Protein AF-A0A0C3I861-F1 (afdb_monomer)

Foldseek 3Di:
DDDDDDDDDDDDDDDDDDDDDDDDDDDDDDPPDDDDPVVVVVVVVVVVVVVVVVVVVVVVVVVVVVVVVVVVVVVVVVVVVVVVVVVVVVVVVVVVLVVQQVVAAAPPPRHRDSDWDADPVPRGTHDPVVVD

Organism: NCBI:txid870435

InterPro domains:
  IPR013083 Zinc finger, RING/FYVE/PHD-type [G3DSA:3.30.40.10] (46-132)
  IPR017907 Zinc finger, RING-type, conserved site [PS00518] (122-131)
  IPR018957 Zinc finger, C3HC4 RING-type [PF00097] (106-131)

Structure (mmCIF, N/CA/C/O backbone):
data_AF-A0A0C3I861-F1
#
_entry.id   AF-A0A0C3I861-F1
#
loop_
_atom_site.group_PDB
_atom_site.id
_atom_site.type_symbol
_atom_site.label_atom_id
_atom_site.label_alt_id
_atom_site.label_comp_id
_atom_site.label_asym_id
_atom_site.label_entity_id
_atom_site.label_seq_id
_atom_site.pdbx_PDB_ins_code
_atom_site.Cartn_x
_atom_site.Cartn_y
_atom_site.Cartn_z
_atom_site.occupancy
_atom_site.B_iso_or_equiv
_atom_site.auth_seq_id
_atom_site.auth_comp_id
_atom_site.auth_asym_id
_atom_site.auth_atom_id
_atom_site.pdbx_PDB_model_num
ATOM 1 N N . MET A 1 1 ? -17.746 19.590 -19.499 1.00 45.47 1 MET A N 1
ATOM 2 C CA . MET A 1 1 ? -17.844 18.374 -18.660 1.00 45.47 1 MET A CA 1
ATOM 3 C C . MET A 1 1 ? -16.916 18.578 -17.470 1.00 45.47 1 MET A C 1
ATOM 5 O O . MET A 1 1 ? -15.723 18.618 -17.688 1.00 45.47 1 MET A O 1
ATOM 9 N N . GLY A 1 2 ? -17.280 18.866 -16.228 1.00 44.00 2 GLY A N 1
ATOM 10 C CA . GLY A 1 2 ? -18.521 18.887 -15.462 1.00 44.00 2 GLY A CA 1
ATOM 11 C C . GLY A 1 2 ? -18.096 18.498 -14.034 1.00 44.00 2 GLY A C 1
ATOM 12 O O . GLY A 1 2 ? -17.905 17.309 -13.806 1.00 44.00 2 GLY A O 1
ATOM 13 N N . PRO A 1 3 ? -17.826 19.437 -13.104 1.00 52.84 3 PRO A N 1
ATOM 14 C CA . PRO A 1 3 ? -17.359 19.077 -11.766 1.00 52.84 3 PRO A CA 1
ATOM 15 C C . PRO A 1 3 ? -18.541 18.678 -10.873 1.00 52.84 3 PRO A C 1
ATOM 17 O O . PRO A 1 3 ? -19.453 19.472 -10.640 1.00 52.84 3 PRO A O 1
ATOM 20 N N . SER A 1 4 ? -18.520 17.445 -10.363 1.00 56.12 4 SER A N 1
ATOM 21 C CA . SER A 1 4 ? -19.525 16.946 -9.421 1.00 56.12 4 SER A CA 1
ATOM 22 C C . SER A 1 4 ? -19.226 17.458 -8.011 1.00 56.12 4 SER A C 1
ATOM 24 O O . SER A 1 4 ? -18.229 17.093 -7.389 1.00 56.12 4 SER A O 1
ATOM 26 N N . ARG A 1 5 ? -20.091 18.355 -7.531 1.00 49.88 5 ARG A N 1
ATOM 27 C CA . ARG A 1 5 ? -20.141 18.860 -6.157 1.00 49.88 5 ARG A CA 1
ATOM 28 C C . ARG A 1 5 ? -21.071 17.963 -5.341 1.00 49.88 5 ARG A C 1
ATOM 30 O O . ARG A 1 5 ? -22.264 17.929 -5.622 1.00 49.88 5 ARG A O 1
ATOM 37 N N . CYS A 1 6 ? -20.572 17.346 -4.275 1.00 45.34 6 CYS A N 1
ATOM 38 C CA . CYS A 1 6 ? -21.425 16.824 -3.207 1.00 45.34 6 CYS A CA 1
ATOM 39 C C . CYS A 1 6 ? -21.345 17.765 -2.000 1.00 45.34 6 CYS A C 1
ATOM 41 O O . CYS A 1 6 ? -20.399 17.721 -1.219 1.00 45.34 6 CYS A O 1
ATOM 43 N N . GLN A 1 7 ? -22.342 18.645 -1.881 1.00 45.88 7 GLN A N 1
ATOM 44 C CA . GLN A 1 7 ? -22.666 19.357 -0.646 1.00 45.88 7 GLN A CA 1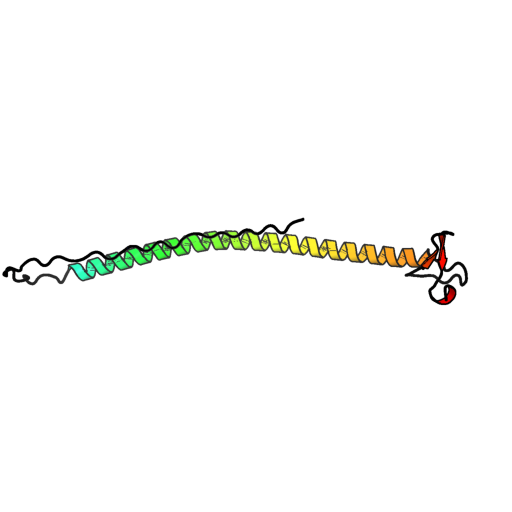
ATOM 45 C C . GLN A 1 7 ? -23.696 18.526 0.120 1.00 45.88 7 GLN A C 1
ATOM 47 O O . GLN A 1 7 ? -24.758 18.229 -0.423 1.00 45.88 7 GLN A O 1
ATOM 52 N N . THR A 1 8 ? -23.422 18.217 1.386 1.00 51.00 8 THR A N 1
ATOM 53 C CA . THR A 1 8 ? -24.439 17.694 2.305 1.00 51.00 8 THR A CA 1
ATOM 54 C C . THR A 1 8 ? -24.676 18.727 3.398 1.00 51.00 8 THR A C 1
ATOM 56 O O . THR A 1 8 ? -23.928 18.833 4.366 1.00 51.00 8 THR A O 1
ATOM 59 N N . LEU A 1 9 ? -25.725 19.521 3.198 1.00 50.72 9 LEU A N 1
ATOM 60 C CA . LEU A 1 9 ? -26.349 20.389 4.191 1.00 50.72 9 LEU A CA 1
ATOM 61 C C . LEU A 1 9 ? -27.310 19.553 5.038 1.00 50.72 9 LEU A C 1
ATOM 63 O O . LEU A 1 9 ? -28.300 19.070 4.495 1.00 50.72 9 LEU A O 1
ATOM 67 N N . LEU A 1 10 ? -27.109 19.454 6.356 1.00 47.53 10 LEU A N 1
ATOM 68 C CA . LEU A 1 10 ? -28.180 19.037 7.270 1.00 47.53 10 LEU A CA 1
ATOM 69 C C . LEU A 1 10 ? -28.196 19.858 8.571 1.00 47.53 10 LEU A C 1
ATOM 71 O O . LEU A 1 10 ? -27.470 19.612 9.526 1.00 47.53 10 LEU A O 1
ATOM 75 N N . ARG A 1 11 ? -29.087 20.857 8.528 1.00 41.97 11 ARG A N 1
ATOM 76 C CA . ARG A 1 11 ? -30.086 21.272 9.529 1.00 41.97 11 ARG A CA 1
ATOM 77 C C . ARG A 1 11 ? -29.680 21.382 11.007 1.00 41.97 11 ARG A C 1
ATOM 79 O O . ARG A 1 11 ? -29.743 20.432 11.778 1.00 41.97 11 ARG A O 1
ATOM 86 N N . ARG A 1 12 ? -29.526 22.645 11.422 1.00 45.22 12 ARG A N 1
ATOM 87 C CA . ARG A 1 12 ? -29.953 23.154 12.736 1.00 45.22 12 ARG A CA 1
ATOM 88 C C . ARG A 1 12 ? -31.474 23.016 12.898 1.00 45.22 12 ARG A C 1
ATOM 90 O O . ARG A 1 12 ? -32.208 23.290 11.951 1.00 45.22 12 ARG A O 1
ATOM 97 N N . SER A 1 13 ? -31.935 22.717 14.112 1.00 44.72 13 SER A N 1
ATOM 98 C CA . SER A 1 13 ? -33.282 23.086 14.561 1.00 44.72 13 SER A CA 1
ATOM 99 C C . SER A 1 13 ? -33.253 23.529 16.035 1.00 44.72 13 SER A C 1
ATOM 101 O O . SER A 1 13 ? -32.727 22.784 16.865 1.00 44.72 13 SER A O 1
ATOM 103 N N . PRO A 1 14 ? -33.763 24.730 16.367 1.00 51.72 14 PRO A N 1
ATOM 104 C CA . PRO A 1 14 ? -33.832 25.269 17.723 1.00 51.72 14 PRO A CA 1
ATOM 105 C C . PRO A 1 14 ? -35.176 24.918 18.379 1.00 51.72 14 PRO A C 1
ATOM 107 O O . PRO A 1 14 ? -36.217 24.962 17.723 1.00 51.72 14 PRO A O 1
ATOM 110 N N . ARG A 1 15 ? -35.190 24.610 19.683 1.00 45.03 15 ARG A N 1
ATOM 111 C CA . ARG A 1 15 ? -36.441 24.554 20.454 1.00 45.03 15 ARG A CA 1
ATOM 112 C C . ARG A 1 15 ? -36.570 25.760 21.368 1.00 45.03 15 ARG A C 1
ATOM 114 O O . ARG A 1 15 ? -35.644 26.130 22.083 1.00 45.03 15 ARG A O 1
ATOM 121 N N . ALA A 1 16 ? -37.743 26.358 21.226 1.00 41.06 16 ALA A N 1
ATOM 122 C CA . ALA A 1 16 ? -38.195 27.620 21.755 1.00 41.06 16 ALA A CA 1
ATOM 123 C C . ALA A 1 16 ? -38.453 27.596 23.266 1.00 41.06 16 ALA A C 1
ATOM 125 O O . ALA A 1 16 ? -38.780 26.569 23.859 1.00 41.06 16 ALA A O 1
ATOM 126 N N . LEU A 1 17 ? -38.338 28.798 23.824 1.00 47.72 17 LEU A N 1
ATOM 127 C CA . LEU A 1 17 ? -38.868 29.255 25.100 1.00 47.72 17 LEU A CA 1
ATOM 128 C C . LEU A 1 17 ? -40.398 29.153 25.137 1.00 47.72 17 LEU A C 1
ATOM 130 O O . LEU A 1 17 ? -41.045 29.592 24.191 1.00 47.72 17 LEU A O 1
ATOM 134 N N . THR A 1 18 ? -40.957 28.738 26.276 1.00 41.41 18 THR A N 1
ATOM 135 C CA . THR A 1 18 ? -42.319 29.115 26.700 1.00 41.41 18 THR A CA 1
ATOM 136 C C . THR A 1 18 ? -42.438 29.060 28.226 1.00 41.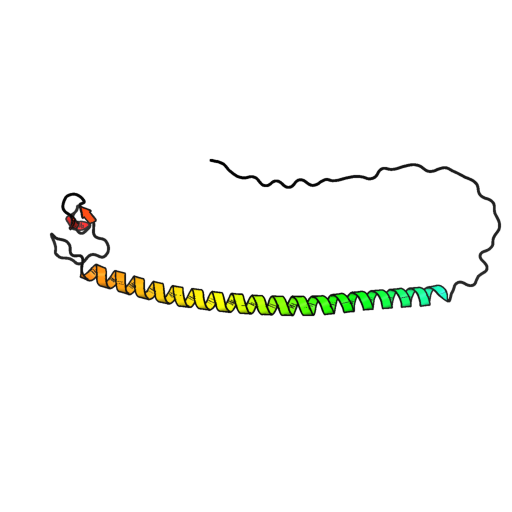41 18 THR A C 1
ATOM 138 O O . THR A 1 18 ? -42.455 27.990 28.819 1.00 41.41 18 THR A O 1
ATOM 141 N N . GLN A 1 19 ? -42.417 30.263 28.806 1.00 41.75 19 GLN A N 1
ATOM 142 C CA . GLN A 1 19 ? -43.248 30.844 29.875 1.00 41.75 19 GLN A CA 1
ATOM 143 C C . GLN A 1 19 ? -43.764 29.994 31.058 1.00 41.75 19 GLN A C 1
ATOM 145 O O . GLN A 1 19 ? -44.441 28.982 30.904 1.00 41.75 19 GLN A O 1
ATOM 150 N N . SER A 1 20 ? -43.531 30.556 32.251 1.00 44.00 20 SER A N 1
ATOM 151 C CA . SER A 1 20 ? -44.168 30.272 33.545 1.00 44.00 20 SER A CA 1
ATOM 152 C C . SER A 1 20 ? -45.691 30.456 33.550 1.00 44.00 20 SER A C 1
ATOM 154 O O . SER A 1 20 ? -46.229 31.244 32.771 1.00 44.00 20 SER A O 1
ATOM 156 N N . PRO A 1 21 ? -46.352 29.917 34.589 1.00 50.25 21 PRO A N 1
ATOM 157 C CA . PRO A 1 21 ? -47.192 30.772 35.424 1.00 50.25 21 PRO A CA 1
ATOM 158 C C . PRO A 1 21 ? -46.938 30.613 36.932 1.00 50.25 21 PRO A C 1
ATOM 160 O O . PRO A 1 21 ? -46.566 29.562 37.446 1.00 50.25 21 PRO A O 1
ATOM 163 N N . VAL A 1 22 ? -47.161 31.731 37.620 1.00 50.81 22 VAL A N 1
ATOM 164 C CA . VAL A 1 22 ? -47.160 31.937 39.071 1.00 50.81 22 VAL A CA 1
ATOM 165 C C . VAL A 1 22 ? -48.316 31.170 39.727 1.00 50.81 22 VAL A C 1
ATOM 167 O O . VAL A 1 22 ? -49.437 31.215 39.226 1.00 50.81 22 VAL A O 1
ATOM 170 N N . GLY A 1 23 ? -48.083 30.552 40.891 1.00 39.88 23 GLY A N 1
ATOM 171 C CA . GLY A 1 23 ? -49.158 29.935 41.672 1.00 39.88 23 GLY A CA 1
ATOM 172 C C . GLY A 1 23 ? -48.761 29.434 43.065 1.00 39.88 23 GLY A C 1
ATOM 173 O O . GLY A 1 23 ? -48.462 28.263 43.216 1.00 39.88 23 GLY A O 1
ATOM 174 N N . ARG A 1 24 ? -48.839 30.340 44.052 1.00 42.03 24 ARG A N 1
ATOM 175 C CA . ARG A 1 24 ? -49.218 30.161 45.478 1.00 42.03 24 ARG A CA 1
ATOM 176 C C . ARG A 1 24 ? -48.507 29.101 46.351 1.00 42.03 24 ARG A C 1
ATOM 178 O O . ARG A 1 24 ? -48.673 27.902 46.177 1.00 42.03 24 ARG A O 1
ATOM 185 N N . ASN A 1 25 ? -47.881 29.597 47.423 1.00 46.91 25 ASN A N 1
ATOM 186 C CA . ASN A 1 25 ? -47.603 28.852 48.660 1.00 46.91 25 ASN A CA 1
ATOM 187 C C . ASN A 1 25 ? -48.914 28.442 49.362 1.00 46.91 25 ASN A C 1
ATOM 189 O O . ASN A 1 25 ? -49.900 29.185 49.296 1.00 46.91 25 ASN A O 1
ATOM 193 N N . PRO A 1 26 ? -48.894 27.337 50.121 1.00 51.25 26 PRO A N 1
ATOM 194 C CA . PRO A 1 26 ? -49.018 27.476 51.570 1.00 51.25 26 PRO A CA 1
ATOM 195 C C . PRO A 1 26 ? -47.970 26.675 52.352 1.00 51.25 26 PRO A C 1
ATOM 197 O O . PRO A 1 26 ? -47.366 25.725 51.864 1.00 51.25 26 PRO A O 1
ATOM 200 N N . ALA A 1 27 ? -47.757 27.156 53.572 1.00 53.59 27 ALA A N 1
ATOM 201 C CA . ALA A 1 27 ? -46.836 26.671 54.579 1.00 53.59 27 ALA A CA 1
ATOM 202 C C . ALA A 1 27 ? -47.137 25.243 55.076 1.00 53.59 27 ALA A C 1
ATOM 204 O O . ALA A 1 27 ? -48.172 24.655 54.773 1.00 53.59 27 ALA A O 1
ATOM 205 N N . ASP A 1 28 ? -46.214 24.779 55.918 1.00 48.41 28 ASP A N 1
ATOM 206 C CA . ASP A 1 28 ? -46.311 23.647 56.840 1.00 48.41 28 ASP A CA 1
ATOM 207 C C . ASP A 1 28 ? -46.065 22.254 56.273 1.00 48.41 28 ASP A C 1
ATOM 209 O O . ASP A 1 28 ? -46.967 21.463 56.020 1.00 48.41 28 ASP A O 1
ATOM 213 N N . SER A 1 29 ? -44.779 21.907 56.209 1.00 50.75 29 SER A N 1
ATOM 214 C CA . SER A 1 29 ? -44.283 20.581 56.586 1.00 50.75 29 SER A CA 1
ATOM 215 C C . SER A 1 29 ? -42.793 20.683 56.912 1.00 50.75 29 SER A C 1
ATOM 217 O O . SER A 1 29 ? -41.949 20.822 56.028 1.00 50.75 29 SER A O 1
ATOM 219 N N . LEU A 1 30 ? -42.468 20.640 58.204 1.00 53.38 30 LEU A N 1
ATOM 220 C CA . LEU A 1 30 ? -41.108 20.448 58.711 1.00 53.38 30 LEU A CA 1
ATOM 221 C C . LEU A 1 30 ? -40.468 19.222 58.029 1.00 53.38 30 LEU A C 1
ATOM 223 O O . LEU A 1 30 ? -41.062 18.140 58.090 1.00 53.38 30 LEU A O 1
ATOM 227 N N . PRO A 1 31 ? -39.257 19.311 57.446 1.00 48.91 31 PRO A N 1
ATOM 228 C CA . PRO A 1 31 ? -38.534 18.117 57.051 1.00 48.91 31 PRO A CA 1
ATOM 229 C C . PRO A 1 31 ? -38.058 17.426 58.328 1.00 48.91 31 PRO A C 1
ATOM 231 O O . PRO A 1 31 ? -37.073 17.814 58.961 1.00 48.91 31 PRO A O 1
ATOM 234 N N . SER A 1 32 ? -38.812 16.403 58.727 1.00 44.84 32 SER A N 1
ATOM 235 C CA . SER A 1 32 ? -38.420 15.466 59.767 1.00 44.84 32 SER A CA 1
ATOM 236 C C . SER A 1 32 ? -37.116 14.794 59.346 1.00 44.84 32 SER A C 1
ATOM 238 O O . SER A 1 32 ? -37.052 13.919 58.484 1.00 44.84 32 SER A O 1
ATOM 240 N N . ARG A 1 33 ? -36.056 15.311 59.953 1.00 51.38 33 ARG A N 1
ATOM 241 C CA . ARG A 1 33 ? -34.688 14.828 60.047 1.00 51.38 33 ARG A CA 1
ATOM 242 C C . ARG A 1 33 ? -34.610 13.296 60.096 1.00 51.38 33 ARG A C 1
ATOM 244 O O . ARG A 1 33 ? -34.678 12.724 61.177 1.00 51.38 33 ARG A O 1
ATOM 251 N N . ARG A 1 34 ? -34.398 12.665 58.934 1.00 53.50 34 ARG A N 1
ATOM 252 C CA . ARG A 1 34 ? -33.758 11.345 58.733 1.00 53.50 34 ARG A CA 1
ATOM 253 C C . ARG A 1 34 ? -33.382 11.174 57.250 1.00 53.50 34 ARG A C 1
ATOM 255 O O . ARG A 1 34 ? -33.981 10.400 56.520 1.00 53.50 34 ARG A O 1
ATOM 262 N N . THR A 1 35 ? -32.373 11.909 56.792 1.00 54.69 35 THR A N 1
ATOM 263 C CA . THR A 1 35 ? -31.756 11.710 55.467 1.00 54.69 35 THR A CA 1
ATOM 264 C C . THR A 1 35 ? -30.247 11.620 55.640 1.00 54.69 35 THR A C 1
ATOM 266 O O . THR A 1 35 ? -29.523 12.592 55.443 1.00 54.69 35 THR A O 1
ATOM 269 N N . SER A 1 36 ? -29.762 10.471 56.094 1.00 54.81 36 SER A N 1
ATOM 270 C CA . SER A 1 36 ? -28.319 10.209 56.148 1.00 54.81 36 SER A CA 1
ATOM 271 C C . SER A 1 36 ? -27.932 8.809 55.674 1.00 54.81 36 SER A C 1
ATOM 273 O O . SER A 1 36 ? -26.747 8.505 55.681 1.00 54.81 36 SER A O 1
ATOM 275 N N . SER A 1 37 ? -28.887 7.971 55.239 1.00 53.25 37 SER A N 1
ATOM 276 C CA . SER A 1 37 ? -28.585 6.641 54.676 1.00 53.25 37 SER A CA 1
ATOM 277 C C . SER A 1 37 ? -28.754 6.544 53.153 1.00 53.25 37 SER A C 1
ATOM 279 O O . SER A 1 37 ? -28.156 5.670 52.540 1.00 53.25 37 SER A O 1
ATOM 281 N N . THR A 1 38 ? -29.499 7.454 52.515 1.00 58.81 38 THR A N 1
ATOM 282 C CA . THR A 1 38 ? -29.759 7.417 51.062 1.00 58.81 38 THR A CA 1
ATOM 283 C C . THR A 1 38 ? -28.578 7.894 50.213 1.00 58.81 38 THR A C 1
ATOM 285 O O . THR A 1 38 ? -28.378 7.418 49.100 1.00 58.81 38 THR A O 1
ATOM 288 N N . THR A 1 39 ? -27.742 8.796 50.728 1.00 79.81 39 THR A N 1
ATOM 289 C CA . THR A 1 39 ? -26.651 9.418 49.958 1.00 79.81 39 THR A CA 1
ATOM 290 C C . THR A 1 39 ? -25.486 8.468 49.684 1.00 79.81 39 THR A C 1
ATOM 292 O O . THR A 1 39 ? -24.896 8.506 48.604 1.00 79.81 39 THR A O 1
ATOM 295 N N . THR A 1 40 ? -25.159 7.595 50.636 1.00 87.81 40 THR A N 1
ATOM 296 C CA . THR A 1 40 ? -24.109 6.579 50.488 1.00 87.81 40 THR A CA 1
ATOM 297 C C . THR A 1 40 ? -24.521 5.466 49.532 1.00 87.81 40 THR A C 1
ATOM 299 O O . THR A 1 40 ? -23.716 5.057 48.699 1.00 87.81 40 THR A O 1
ATOM 302 N N . GLU A 1 41 ? -25.775 5.014 49.592 1.00 90.69 41 GLU A N 1
ATOM 303 C CA . GLU A 1 41 ? -26.307 4.001 48.671 1.00 90.69 41 GLU A CA 1
ATOM 304 C C . GLU A 1 41 ? -26.403 4.541 47.238 1.00 90.69 41 GLU A C 1
ATOM 306 O O . GLU A 1 41 ? -25.971 3.878 46.294 1.00 90.69 41 GLU A O 1
ATOM 311 N N . GLU A 1 42 ? -26.867 5.784 47.062 1.00 92.19 42 GLU A N 1
ATOM 312 C CA . GLU A 1 42 ? -26.868 6.454 45.757 1.00 92.19 42 GLU A CA 1
ATOM 313 C C . GLU A 1 42 ? -25.458 6.627 45.181 1.00 92.19 42 GLU A C 1
ATOM 315 O O . GLU A 1 42 ? -25.254 6.472 43.973 1.00 92.19 42 GLU A O 1
ATOM 320 N N . LEU A 1 43 ? -24.475 6.959 46.024 1.00 94.06 43 LEU A N 1
ATOM 321 C CA . LEU A 1 43 ? -23.084 7.086 45.600 1.00 94.06 43 LEU A CA 1
ATOM 322 C C . LEU A 1 43 ? -22.522 5.735 45.143 1.00 94.06 43 LEU A C 1
ATOM 324 O O . LEU A 1 43 ? -21.923 5.664 44.070 1.00 94.06 43 LEU A O 1
ATOM 328 N N . LEU A 1 44 ? -22.756 4.664 45.906 1.00 94.75 44 LEU A N 1
ATOM 329 C CA . LEU A 1 44 ? -22.334 3.311 45.538 1.00 94.75 44 LEU A CA 1
ATOM 330 C C . LEU A 1 44 ? -22.979 2.856 44.224 1.00 94.75 44 LEU A C 1
ATOM 332 O O . LEU A 1 44 ? -22.278 2.364 43.340 1.00 94.75 44 LEU A O 1
ATOM 336 N N . ALA A 1 45 ? -24.277 3.111 44.038 1.00 95.69 45 ALA A N 1
ATOM 337 C CA . ALA A 1 45 ? -24.971 2.806 42.788 1.00 95.69 45 ALA A CA 1
ATOM 338 C C . ALA A 1 45 ? -24.367 3.561 41.588 1.00 95.69 45 ALA A C 1
ATOM 340 O O . ALA A 1 45 ? -24.199 2.992 40.505 1.00 95.69 45 ALA A O 1
ATOM 341 N N . LYS A 1 46 ? -23.985 4.834 41.768 1.00 95.75 46 LYS A N 1
ATOM 342 C CA . LYS A 1 46 ? -23.297 5.618 40.727 1.00 95.75 46 LYS A CA 1
ATOM 343 C C . LYS A 1 46 ? -21.903 5.067 40.425 1.00 95.75 46 LYS A C 1
ATOM 345 O O . LYS A 1 46 ? -21.552 4.969 39.252 1.00 95.75 46 LYS A O 1
ATOM 350 N N . ILE A 1 47 ? -21.136 4.679 41.445 1.00 97.00 47 ILE A N 1
ATOM 351 C CA . ILE A 1 47 ? -19.802 4.083 41.273 1.00 97.00 47 ILE A CA 1
ATOM 352 C C . ILE A 1 47 ? -19.901 2.768 40.496 1.00 97.00 47 ILE A C 1
ATOM 354 O O . ILE A 1 47 ? -19.191 2.598 39.506 1.00 97.00 47 ILE A O 1
ATOM 358 N N . MET A 1 48 ? -20.827 1.881 40.872 1.00 97.50 48 MET A N 1
ATOM 359 C CA . MET A 1 48 ? -21.067 0.629 40.146 1.00 97.50 48 MET A CA 1
ATOM 360 C C . MET A 1 48 ? -21.429 0.888 38.682 1.00 97.50 48 MET A C 1
ATOM 362 O O . MET A 1 48 ? -20.866 0.272 37.781 1.00 97.50 48 MET A O 1
ATOM 366 N N . LYS A 1 49 ? -22.299 1.871 38.422 1.00 97.88 49 LYS A N 1
ATOM 367 C CA . LYS A 1 49 ? -22.670 2.252 37.055 1.00 97.88 49 LYS A CA 1
ATOM 368 C C . LYS A 1 49 ? -21.472 2.740 36.235 1.00 97.88 49 LYS A C 1
ATOM 370 O O . LYS A 1 49 ? -21.386 2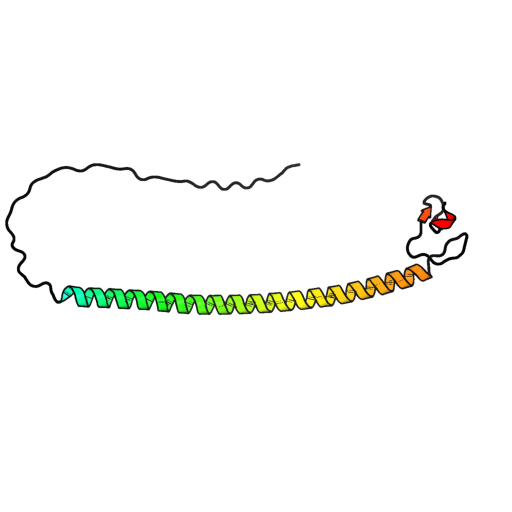.437 35.048 1.00 97.88 49 LYS A O 1
ATOM 375 N N . VAL A 1 50 ? -20.555 3.494 36.843 1.00 98.00 50 VAL A N 1
ATOM 376 C CA . VAL A 1 50 ? -19.322 3.941 36.175 1.00 98.00 50 VAL A CA 1
ATOM 377 C C . VAL A 1 50 ? -18.402 2.755 35.884 1.00 98.00 50 VAL A C 1
ATOM 379 O O . VAL A 1 50 ? -17.879 2.662 34.775 1.00 98.00 50 VAL A O 1
ATOM 382 N N . MET A 1 51 ? -18.243 1.827 36.831 1.00 98.19 51 MET A N 1
ATOM 383 C CA . MET A 1 51 ? -17.438 0.619 36.626 1.00 98.19 51 MET A CA 1
ATOM 384 C C . MET A 1 51 ? -17.969 -0.239 35.474 1.00 98.19 51 MET A C 1
ATOM 386 O O . MET A 1 51 ? -17.184 -0.643 34.619 1.00 98.19 51 MET A O 1
ATOM 390 N N . ASP A 1 52 ? -19.285 -0.430 35.383 1.00 98.12 52 ASP A N 1
ATOM 391 C CA . ASP A 1 52 ? -19.917 -1.168 34.283 1.00 98.12 52 ASP A CA 1
ATOM 392 C C . ASP A 1 52 ? -19.646 -0.529 32.915 1.00 98.12 52 ASP A C 1
ATOM 394 O O . ASP A 1 52 ? -19.406 -1.224 31.924 1.00 98.12 52 ASP A O 1
ATOM 398 N N . VAL A 1 53 ? -19.697 0.805 32.837 1.00 98.25 53 VAL A N 1
ATOM 399 C CA . VAL A 1 53 ? -19.396 1.538 31.598 1.00 98.25 53 VAL A CA 1
ATOM 400 C C . VAL A 1 53 ? -17.927 1.363 31.219 1.00 98.25 53 VAL A C 1
ATOM 402 O O . VAL A 1 53 ? -17.633 1.072 30.060 1.00 98.25 53 VAL A O 1
ATOM 405 N N . LEU A 1 54 ? -17.013 1.479 32.185 1.00 98.06 54 LEU A N 1
ATOM 406 C CA . LEU A 1 54 ? -15.581 1.285 31.952 1.00 98.06 54 LEU A CA 1
ATOM 407 C C . LEU A 1 54 ? -15.260 -0.147 31.520 1.00 98.06 54 LEU A C 1
ATOM 409 O O . LEU A 1 54 ? -14.459 -0.348 30.609 1.00 98.06 54 LEU A O 1
ATOM 413 N N . GLU A 1 55 ? -15.897 -1.151 32.120 1.00 98.38 55 GLU A N 1
ATOM 414 C CA . GLU A 1 55 ? -15.692 -2.544 31.732 1.00 98.38 55 GLU A CA 1
ATOM 415 C C . GLU A 1 55 ? -16.151 -2.794 30.289 1.00 98.38 55 GLU A C 1
ATOM 417 O O . GLU A 1 55 ? -15.449 -3.451 29.512 1.00 98.38 55 GLU A O 1
ATOM 422 N N . LYS A 1 56 ? -17.305 -2.236 29.904 1.00 98.12 56 LYS A N 1
ATOM 423 C CA . LYS A 1 56 ? -17.815 -2.315 28.530 1.00 98.12 56 LYS A CA 1
ATOM 424 C C . LYS A 1 56 ? -16.881 -1.616 27.541 1.00 98.12 56 LYS A C 1
ATOM 426 O O . LYS A 1 56 ? -16.533 -2.235 26.535 1.00 98.12 56 LYS A O 1
ATOM 431 N N . ASP A 1 57 ? -16.414 -0.404 27.850 1.00 98.12 57 ASP A N 1
ATOM 432 C CA . ASP A 1 57 ? -15.473 0.335 26.992 1.00 98.12 57 ASP A CA 1
ATOM 433 C C . ASP A 1 57 ? -14.152 -0.430 26.824 1.00 98.12 57 ASP A C 1
ATOM 435 O O . ASP A 1 57 ? -13.653 -0.610 25.716 1.00 98.12 57 ASP A O 1
ATOM 439 N N . MET A 1 58 ? -13.619 -0.998 27.908 1.00 98.19 58 MET A N 1
ATOM 440 C CA . MET A 1 58 ? -12.389 -1.792 27.860 1.00 98.19 58 MET A CA 1
ATOM 441 C C . MET A 1 58 ? -12.549 -3.073 27.034 1.00 98.19 58 MET A C 1
ATOM 443 O O . MET A 1 58 ? -11.631 -3.459 26.303 1.00 98.19 58 MET A O 1
ATOM 447 N N . LYS A 1 59 ? -13.705 -3.744 27.117 1.00 98.06 59 LYS A N 1
ATOM 448 C CA . LYS A 1 59 ? -14.009 -4.910 26.273 1.00 98.06 59 LYS A CA 1
ATOM 449 C C . LYS A 1 59 ? -14.102 -4.514 24.801 1.00 98.06 59 LYS A C 1
ATOM 451 O O . LYS A 1 59 ? -13.501 -5.194 23.969 1.00 98.06 59 LYS A O 1
ATOM 456 N N . GLN A 1 60 ? -14.777 -3.409 24.495 1.00 98.12 60 GLN A N 1
ATOM 457 C CA . GLN A 1 60 ? -14.896 -2.885 23.137 1.00 98.12 60 GLN A CA 1
ATOM 458 C C . GLN A 1 60 ? -13.533 -2.480 22.558 1.00 98.12 60 GLN A C 1
ATOM 460 O O . GLN A 1 60 ? -13.148 -2.939 21.486 1.00 98.12 60 GLN A O 1
ATOM 465 N N . ARG A 1 61 ? -12.721 -1.719 23.294 1.00 97.94 61 ARG A N 1
ATOM 466 C CA . ARG A 1 61 ? -11.379 -1.338 22.828 1.00 97.94 61 ARG A CA 1
ATOM 467 C C . ARG A 1 61 ? -10.487 -2.544 22.566 1.00 97.94 61 ARG A C 1
ATOM 469 O O . ARG A 1 61 ? -9.695 -2.532 21.630 1.00 97.94 61 ARG A O 1
ATOM 476 N N . ARG A 1 62 ? -10.606 -3.614 23.360 1.00 98.00 62 ARG A N 1
ATOM 477 C CA . ARG A 1 62 ? -9.851 -4.855 23.118 1.00 98.00 62 ARG A CA 1
ATOM 478 C C . ARG A 1 62 ? -10.241 -5.521 21.800 1.00 98.00 62 ARG A C 1
ATOM 480 O O . ARG A 1 62 ? -9.360 -6.076 21.141 1.00 98.00 62 ARG A O 1
ATOM 487 N N . THR A 1 63 ? -11.518 -5.515 21.416 1.00 97.88 63 THR A N 1
ATOM 488 C CA . THR A 1 63 ? -11.948 -6.100 20.136 1.00 97.88 63 THR A CA 1
ATOM 489 C C . THR A 1 63 ? -11.514 -5.228 18.964 1.00 97.88 63 THR A C 1
ATOM 491 O O . THR A 1 63 ? -10.919 -5.748 18.020 1.00 97.88 63 THR A O 1
ATOM 494 N N . GLU A 1 64 ? -11.693 -3.912 19.064 1.00 97.94 64 GLU A N 1
ATOM 495 C CA . GLU A 1 64 ? -11.239 -2.946 18.057 1.00 97.94 64 GLU A CA 1
ATOM 496 C C . GLU A 1 64 ? -9.721 -3.007 17.862 1.00 97.94 64 GLU A C 1
ATOM 498 O O . GLU A 1 64 ? -9.239 -3.074 16.733 1.00 97.94 64 GLU A O 1
ATOM 503 N N . PHE A 1 65 ? -8.951 -3.094 18.949 1.00 98.12 65 PHE A N 1
ATOM 504 C CA . PHE A 1 65 ? -7.497 -3.214 18.879 1.00 98.12 65 PHE A CA 1
ATOM 505 C C . PHE A 1 65 ? -7.053 -4.507 18.184 1.00 98.12 65 PHE A C 1
ATOM 507 O O . PHE A 1 65 ? -6.115 -4.493 17.387 1.00 98.12 65 PHE A O 1
ATOM 514 N N . LYS A 1 66 ? -7.739 -5.633 18.432 1.00 98.19 66 LYS A N 1
ATOM 515 C CA . LYS A 1 66 ? -7.468 -6.894 17.721 1.00 98.19 66 LYS A CA 1
ATOM 516 C C . LYS A 1 66 ? -7.729 -6.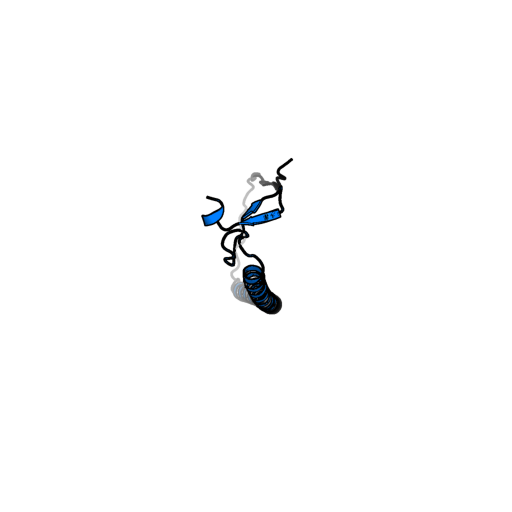756 16.221 1.00 98.19 66 LYS A C 1
ATOM 518 O O . LYS A 1 66 ? -6.891 -7.181 15.426 1.00 98.19 66 LYS A O 1
ATOM 523 N N . GLN A 1 67 ? -8.846 -6.136 15.841 1.00 98.00 67 GLN A N 1
ATOM 524 C CA . GLN A 1 67 ? -9.186 -5.891 14.437 1.00 98.00 67 GLN A CA 1
ATOM 525 C C . GLN A 1 67 ? -8.174 -4.956 13.770 1.00 98.00 67 GLN A C 1
ATOM 527 O O . GLN A 1 67 ? -7.680 -5.253 12.683 1.00 98.00 67 GLN A O 1
ATOM 532 N N . LEU A 1 68 ? -7.810 -3.858 14.436 1.00 97.94 68 LEU A N 1
ATOM 533 C CA . LEU A 1 68 ? -6.821 -2.911 13.932 1.00 97.94 68 LEU A CA 1
ATOM 534 C C . LEU A 1 68 ? -5.464 -3.589 13.731 1.00 97.94 68 LEU A C 1
ATOM 536 O O . LEU A 1 68 ? -4.884 -3.482 12.655 1.00 97.94 68 LEU A O 1
ATOM 540 N N . LYS A 1 69 ? -4.994 -4.365 14.714 1.00 98.19 69 LYS A N 1
ATOM 541 C CA . LYS A 1 69 ? -3.734 -5.115 14.616 1.00 98.19 69 LYS A CA 1
ATOM 542 C C . LYS A 1 69 ? -3.732 -6.089 13.438 1.00 98.19 69 LYS A C 1
ATOM 544 O O . LYS A 1 69 ? -2.713 -6.243 12.770 1.00 98.19 69 LYS A O 1
ATOM 549 N N . GLN A 1 70 ? -4.859 -6.743 13.166 1.00 98.00 70 GLN A N 1
ATOM 550 C CA . GLN A 1 70 ? -4.987 -7.609 11.998 1.00 98.00 70 GLN A CA 1
ATOM 551 C C . GLN A 1 70 ? -4.904 -6.807 10.693 1.00 98.00 70 GLN A C 1
ATOM 553 O O . GLN A 1 70 ? -4.165 -7.196 9.792 1.00 98.00 70 GLN A O 1
ATOM 558 N N . ARG A 1 71 ? -5.601 -5.669 10.599 1.00 97.62 71 ARG A N 1
ATOM 559 C CA . ARG A 1 71 ? -5.554 -4.796 9.415 1.00 97.62 71 ARG A CA 1
ATOM 560 C C . ARG A 1 71 ? -4.151 -4.258 9.147 1.00 97.62 71 ARG A C 1
ATOM 562 O O . ARG A 1 71 ? -3.724 -4.297 8.000 1.00 97.62 71 ARG A O 1
ATOM 569 N N . VAL A 1 72 ? -3.432 -3.838 10.188 1.00 98.25 72 VAL A N 1
ATOM 570 C CA . VAL A 1 72 ? -2.034 -3.389 10.082 1.00 98.25 72 VAL A CA 1
ATOM 571 C C . VAL A 1 72 ? -1.160 -4.497 9.498 1.00 98.25 72 VAL A C 1
ATOM 573 O O . VAL A 1 72 ? -0.508 -4.277 8.486 1.00 98.25 72 VAL A O 1
ATOM 576 N N . ARG A 1 73 ? -1.252 -5.727 10.020 1.00 97.75 73 ARG A N 1
ATOM 577 C CA . ARG A 1 73 ? -0.500 -6.874 9.476 1.00 97.75 73 ARG A CA 1
ATOM 578 C C . ARG A 1 73 ? -0.807 -7.161 8.007 1.00 97.75 73 ARG A C 1
ATOM 580 O O . ARG A 1 73 ? 0.080 -7.572 7.266 1.00 97.75 73 ARG A O 1
ATOM 587 N N . HIS A 1 74 ? -2.062 -7.017 7.584 1.00 97.38 74 HIS A N 1
ATOM 588 C CA . HIS A 1 74 ?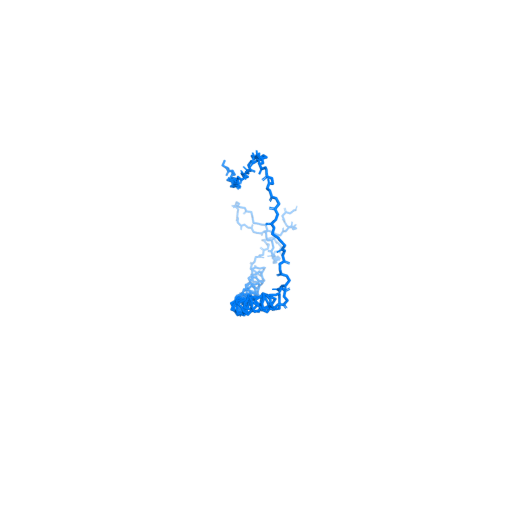 -2.420 -7.192 6.175 1.00 97.38 74 HIS A CA 1
ATOM 589 C C . HIS A 1 74 ? -1.853 -6.070 5.302 1.00 97.38 74 HIS A C 1
ATOM 591 O O . HIS A 1 74 ? -1.349 -6.3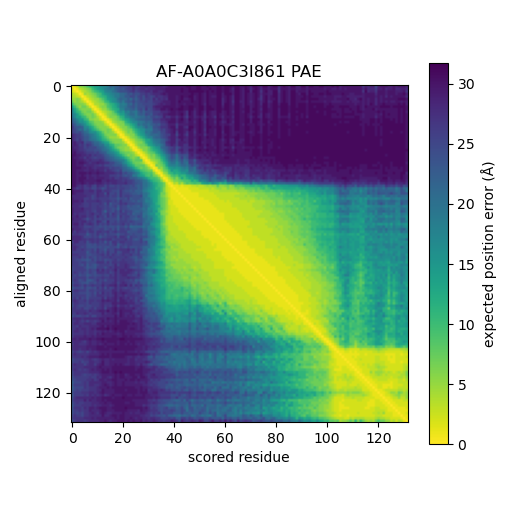59 4.220 1.00 97.38 74 HIS A O 1
ATOM 597 N N . ALA A 1 75 ? -1.903 -4.823 5.775 1.00 96.50 75 ALA A N 1
ATOM 598 C CA . ALA A 1 75 ? -1.335 -3.679 5.071 1.00 96.50 75 ALA A CA 1
ATOM 599 C C . ALA A 1 75 ? 0.190 -3.803 4.926 1.00 96.50 75 ALA A C 1
ATOM 601 O O . ALA A 1 75 ? 0.696 -3.654 3.822 1.00 96.50 75 ALA A O 1
ATOM 602 N N . GLU A 1 76 ? 0.900 -4.181 5.992 1.00 97.94 76 GLU A N 1
ATOM 603 C CA . GLU A 1 76 ? 2.354 -4.411 5.972 1.00 97.94 76 GLU A CA 1
ATOM 604 C C . GLU A 1 76 ? 2.745 -5.504 4.968 1.00 97.94 76 GLU A C 1
ATOM 606 O O . GLU A 1 76 ? 3.670 -5.329 4.181 1.00 97.94 76 GLU A O 1
ATOM 611 N N . LYS A 1 77 ? 2.003 -6.620 4.930 1.00 97.38 77 LYS A N 1
ATOM 612 C CA . LYS A 1 77 ? 2.236 -7.684 3.938 1.00 97.38 77 LYS A CA 1
ATOM 613 C C . LYS A 1 77 ? 2.003 -7.211 2.505 1.00 97.38 77 LYS A C 1
ATOM 615 O O . LYS A 1 77 ? 2.761 -7.579 1.613 1.00 97.38 77 LYS A O 1
ATOM 620 N N . ALA A 1 78 ? 0.946 -6.433 2.278 1.00 96.38 78 ALA A N 1
ATOM 621 C CA . ALA A 1 78 ? 0.651 -5.883 0.960 1.00 96.38 78 ALA A CA 1
ATOM 622 C C . ALA A 1 78 ? 1.726 -4.879 0.520 1.00 96.38 78 ALA A C 1
ATOM 624 O O . ALA A 1 78 ? 2.128 -4.896 -0.641 1.00 96.38 78 ALA A O 1
ATOM 625 N N . GLN A 1 79 ? 2.221 -4.059 1.449 1.00 97.62 79 GLN A N 1
ATOM 626 C CA . GLN A 1 79 ? 3.310 -3.123 1.203 1.00 97.62 79 GLN A CA 1
ATOM 627 C C . GLN A 1 79 ? 4.604 -3.856 0.837 1.00 97.62 79 GLN A C 1
ATOM 629 O O . GLN A 1 79 ? 5.176 -3.562 -0.206 1.00 97.62 79 GLN A O 1
ATOM 634 N N . ALA A 1 80 ? 5.009 -4.864 1.615 1.00 96.88 80 ALA A N 1
ATOM 635 C CA . ALA A 1 80 ? 6.208 -5.649 1.318 1.00 96.88 80 ALA A CA 1
ATOM 636 C C . ALA A 1 80 ? 6.140 -6.316 -0.070 1.00 96.88 80 ALA A C 1
ATOM 638 O O . ALA A 1 80 ? 7.115 -6.312 -0.814 1.00 96.88 80 ALA A O 1
ATOM 639 N N . LEU A 1 81 ? 4.969 -6.839 -0.456 1.00 96.69 81 LEU A N 1
ATOM 640 C CA . LEU A 1 81 ? 4.763 -7.407 -1.792 1.00 96.69 81 LEU A CA 1
ATOM 641 C C . LEU A 1 81 ? 4.846 -6.345 -2.901 1.00 96.69 81 LEU A C 1
ATOM 643 O O . LEU A 1 81 ? 5.337 -6.628 -3.992 1.00 96.69 81 LEU A O 1
ATOM 647 N N . ALA A 1 82 ? 4.325 -5.141 -2.655 1.00 95.00 82 ALA A N 1
ATOM 648 C CA . ALA A 1 82 ? 4.399 -4.046 -3.614 1.00 95.00 82 ALA A CA 1
ATOM 649 C C . ALA A 1 82 ? 5.845 -3.566 -3.810 1.00 95.00 82 ALA A C 1
ATOM 651 O O . ALA A 1 82 ? 6.257 -3.345 -4.946 1.00 95.00 82 ALA A O 1
ATOM 652 N N . GLU A 1 83 ? 6.614 -3.461 -2.726 1.00 96.44 83 GLU A N 1
ATOM 653 C CA . GLU A 1 83 ? 8.031 -3.085 -2.748 1.00 96.44 83 GLU A CA 1
ATOM 654 C C . GLU A 1 83 ? 8.887 -4.131 -3.478 1.00 96.44 83 GLU A C 1
ATOM 656 O O . GLU A 1 83 ? 9.667 -3.768 -4.357 1.00 96.44 83 GLU A O 1
ATOM 661 N N . ASP A 1 84 ? 8.677 -5.423 -3.204 1.00 95.12 84 ASP A N 1
ATOM 662 C CA . ASP A 1 84 ? 9.345 -6.527 -3.909 1.00 95.12 84 ASP A CA 1
ATOM 663 C C . ASP A 1 84 ? 9.071 -6.493 -5.423 1.00 95.12 84 ASP A C 1
ATOM 665 O O . ASP A 1 84 ? 9.988 -6.526 -6.249 1.00 95.12 84 ASP A O 1
ATOM 669 N N . ARG A 1 85 ? 7.800 -6.316 -5.812 1.00 92.81 85 ARG A N 1
ATOM 670 C CA . ARG A 1 85 ? 7.424 -6.179 -7.227 1.00 92.81 85 ARG A CA 1
ATOM 671 C C . ARG A 1 85 ? 8.024 -4.938 -7.872 1.00 92.81 85 ARG A C 1
ATOM 673 O O . ARG A 1 85 ? 8.427 -5.006 -9.030 1.00 92.81 85 ARG A O 1
ATOM 680 N N . HIS A 1 86 ? 8.074 -3.819 -7.155 1.00 93.56 86 HIS A N 1
ATOM 681 C CA . HIS A 1 86 ? 8.677 -2.592 -7.663 1.00 93.56 86 HIS A CA 1
ATOM 682 C C . HIS A 1 86 ? 10.177 -2.776 -7.912 1.00 93.56 86 HIS A C 1
ATOM 684 O O . HIS A 1 86 ? 10.659 -2.414 -8.983 1.00 93.56 86 HIS A O 1
ATOM 690 N N . ALA A 1 87 ? 10.903 -3.388 -6.972 1.00 91.56 87 ALA A N 1
ATOM 691 C CA . ALA A 1 87 ? 12.325 -3.681 -7.129 1.00 91.56 87 ALA A CA 1
ATOM 692 C C . ALA A 1 87 ? 12.591 -4.602 -8.332 1.00 91.56 87 ALA A C 1
ATOM 694 O O . ALA A 1 87 ? 13.475 -4.320 -9.141 1.00 91.56 87 ALA A O 1
ATOM 695 N N . ASN A 1 88 ? 11.780 -5.650 -8.505 1.00 91.88 88 ASN A N 1
ATOM 696 C CA . ASN A 1 88 ? 11.879 -6.551 -9.655 1.00 91.88 88 ASN A CA 1
ATOM 697 C C . ASN A 1 88 ? 11.617 -5.818 -10.985 1.00 91.88 88 ASN A C 1
ATOM 699 O O . ASN A 1 88 ? 12.399 -5.922 -11.926 1.00 91.88 88 ASN A O 1
ATOM 703 N N . LEU A 1 89 ? 10.552 -5.012 -11.059 1.00 90.19 89 LEU A N 1
ATOM 704 C CA . LEU A 1 89 ? 10.262 -4.205 -12.249 1.00 90.19 89 LEU A CA 1
ATOM 705 C C . LEU A 1 89 ? 11.396 -3.229 -12.568 1.00 90.19 89 LEU A C 1
ATOM 707 O O . LEU A 1 89 ? 11.771 -3.097 -13.729 1.00 90.19 89 LEU A O 1
ATOM 711 N N . GLN A 1 90 ? 11.962 -2.576 -11.555 1.00 89.81 90 GLN A N 1
ATOM 712 C CA . GLN A 1 90 ? 13.071 -1.648 -11.737 1.00 89.81 90 GLN A CA 1
ATOM 713 C C . GLN A 1 90 ? 14.327 -2.351 -12.275 1.00 89.81 90 GLN A C 1
ATOM 715 O O . GLN A 1 90 ? 14.978 -1.810 -13.168 1.00 89.81 90 GLN A O 1
ATOM 720 N N . GLY A 1 91 ? 14.627 -3.563 -11.795 1.00 86.00 91 GLY A N 1
ATOM 721 C CA . GLY A 1 91 ? 15.696 -4.406 -12.341 1.00 86.00 91 GLY A CA 1
ATOM 722 C C . GLY A 1 91 ? 15.471 -4.737 -13.817 1.00 86.00 91 GLY A C 1
ATOM 723 O O . GLY A 1 91 ? 16.318 -4.431 -14.654 1.00 86.00 91 GLY A O 1
ATOM 724 N N . ASN A 1 92 ? 14.282 -5.245 -14.154 1.00 83.00 92 ASN A N 1
ATOM 725 C CA . ASN A 1 92 ? 13.933 -5.618 -15.529 1.00 83.00 92 ASN A CA 1
ATOM 726 C C . ASN A 1 92 ? 13.958 -4.420 -16.495 1.00 83.00 92 ASN A C 1
ATOM 728 O O . ASN A 1 92 ? 14.381 -4.554 -17.641 1.00 83.00 92 ASN A O 1
ATOM 732 N N . VAL A 1 93 ? 13.525 -3.234 -16.051 1.00 85.25 93 VAL A N 1
ATOM 733 C CA . VAL A 1 93 ? 13.601 -2.007 -16.862 1.00 85.25 93 VAL A CA 1
ATOM 734 C C . VAL A 1 93 ? 15.055 -1.587 -17.087 1.00 85.25 93 VAL A C 1
ATOM 736 O O . VAL A 1 93 ? 15.395 -1.181 -18.196 1.00 85.25 93 VAL A O 1
ATOM 739 N N . GLY A 1 94 ? 15.926 -1.714 -16.081 1.00 78.31 94 GLY A N 1
ATOM 740 C CA . GLY A 1 94 ? 17.360 -1.444 -16.229 1.00 78.31 94 GLY A CA 1
ATOM 741 C C . GLY A 1 94 ? 18.050 -2.398 -17.211 1.00 78.31 94 GLY A C 1
ATOM 742 O O . GLY A 1 94 ? 18.808 -1.962 -18.078 1.00 78.31 94 GLY A O 1
ATOM 743 N N . GLU A 1 95 ? 17.746 -3.694 -17.135 1.00 75.06 95 GLU A N 1
ATOM 744 C CA . GLU A 1 95 ? 18.238 -4.702 -18.087 1.00 75.06 95 GLU A CA 1
ATOM 745 C C . GLU A 1 95 ? 17.714 -4.461 -19.513 1.00 75.06 95 GLU A C 1
ATOM 747 O O . GLU A 1 95 ? 18.450 -4.582 -20.497 1.00 75.06 95 GLU A O 1
ATOM 752 N N . LEU A 1 96 ? 16.454 -4.042 -19.652 1.00 76.19 96 LEU A N 1
ATOM 753 C CA . LEU A 1 96 ? 15.894 -3.682 -20.953 1.00 76.19 96 LEU A CA 1
ATOM 754 C C . LEU A 1 96 ? 16.555 -2.421 -21.528 1.00 76.19 96 LEU A C 1
ATOM 756 O O . LEU A 1 96 ? 16.907 -2.399 -22.703 1.00 76.19 96 LEU A O 1
ATOM 760 N N . ALA A 1 97 ? 16.768 -1.388 -20.712 1.00 70.44 97 ALA A N 1
ATOM 761 C CA . ALA A 1 97 ? 17.416 -0.153 -21.151 1.00 70.44 97 ALA A CA 1
ATOM 762 C C . ALA A 1 97 ? 18.866 -0.401 -21.603 1.00 70.44 97 ALA A C 1
ATOM 764 O O . ALA A 1 97 ? 19.279 0.062 -22.666 1.00 70.44 97 ALA A O 1
ATOM 765 N N . THR A 1 98 ? 19.624 -1.189 -20.835 1.00 69.19 98 THR A N 1
ATOM 766 C CA . THR A 1 98 ? 21.012 -1.542 -21.173 1.00 69.19 98 THR A CA 1
ATOM 767 C C . THR A 1 98 ? 21.101 -2.415 -22.425 1.00 69.19 98 THR A C 1
ATOM 769 O O . THR A 1 98 ? 21.946 -2.168 -23.289 1.00 69.19 98 THR A O 1
ATOM 772 N N . SER A 1 99 ? 20.204 -3.393 -22.586 1.00 68.44 99 SER A N 1
ATOM 773 C CA . SER A 1 99 ? 20.152 -4.205 -23.807 1.00 68.44 99 SER A CA 1
ATOM 774 C C . SER A 1 99 ? 19.734 -3.383 -25.032 1.00 68.44 99 SER A C 1
ATOM 776 O O . SER A 1 99 ? 20.379 -3.490 -26.075 1.00 68.44 99 SER A O 1
ATOM 778 N N . GLN A 1 100 ? 18.747 -2.490 -24.917 1.00 64.06 100 GLN A N 1
ATOM 779 C CA . GLN A 1 100 ? 18.305 -1.628 -26.017 1.00 64.06 100 GLN A CA 1
ATOM 780 C C . GLN A 1 100 ? 19.400 -0.654 -26.480 1.00 64.06 100 GLN A C 1
ATOM 782 O O . GLN A 1 100 ? 19.602 -0.497 -27.687 1.00 64.06 100 GLN A O 1
ATOM 787 N N . ALA A 1 101 ? 20.160 -0.063 -25.553 1.00 62.25 101 ALA A N 1
ATOM 788 C CA . ALA A 1 101 ? 21.268 0.837 -25.878 1.00 62.25 101 ALA A CA 1
ATOM 789 C C . ALA A 1 101 ? 22.360 0.157 -26.725 1.00 62.25 101 ALA A C 1
ATOM 791 O O . ALA A 1 101 ? 22.991 0.801 -27.561 1.00 62.25 101 ALA A O 1
ATOM 792 N N . SER A 1 102 ? 22.560 -1.156 -26.564 1.00 65.19 102 SER A N 1
ATOM 793 C CA . SER A 1 102 ? 23.526 -1.926 -27.363 1.00 65.19 102 SER A CA 1
ATOM 794 C C . SER A 1 102 ? 23.060 -2.222 -28.797 1.00 65.19 102 SER A C 1
ATOM 796 O O . SER A 1 102 ? 23.885 -2.490 -29.676 1.00 65.19 102 SER A O 1
ATOM 798 N N . ILE A 1 103 ? 21.747 -2.154 -29.041 1.00 75.69 103 ILE A N 1
ATOM 799 C CA . ILE A 1 103 ? 21.118 -2.506 -30.320 1.00 75.69 103 ILE A CA 1
ATOM 800 C C . ILE A 1 103 ? 20.970 -1.269 -31.214 1.00 75.69 103 ILE A C 1
ATOM 802 O O . ILE A 1 103 ? 21.101 -1.374 -32.434 1.00 75.69 103 ILE A O 1
ATOM 806 N N . ILE A 1 104 ? 20.732 -0.091 -30.631 1.00 81.88 104 ILE A N 1
ATOM 807 C CA . ILE A 1 104 ? 20.463 1.127 -31.400 1.00 81.88 104 ILE A CA 1
ATOM 808 C C . ILE A 1 104 ? 21.754 1.922 -31.615 1.00 81.88 104 ILE A C 1
ATOM 810 O O . ILE A 1 104 ? 22.323 2.492 -30.684 1.00 81.88 104 ILE A O 1
ATOM 814 N N . LYS A 1 105 ? 22.200 1.991 -32.874 1.00 89.56 105 LYS A N 1
ATOM 815 C CA . LYS A 1 105 ? 23.410 2.709 -33.296 1.00 89.56 105 LYS A CA 1
ATOM 816 C C . LYS A 1 105 ? 23.082 3.861 -34.230 1.00 89.56 105 LYS A C 1
ATOM 818 O O . LYS A 1 105 ? 22.160 3.773 -35.037 1.00 89.56 105 LYS A O 1
ATOM 823 N N . CYS A 1 106 ? 23.849 4.942 -34.119 1.00 91.44 106 CYS A N 1
ATOM 824 C CA . CYS A 1 106 ? 23.742 6.070 -35.034 1.00 91.44 106 CYS A CA 1
ATOM 825 C C . CYS A 1 106 ? 24.133 5.610 -36.437 1.00 91.44 106 CYS A C 1
ATOM 827 O O . CYS A 1 106 ? 25.233 5.090 -36.621 1.00 91.44 106 CYS A O 1
ATOM 829 N N . VAL A 1 107 ? 23.280 5.842 -37.436 1.00 92.19 107 VAL A N 1
ATOM 830 C CA . VAL A 1 107 ? 23.584 5.435 -38.820 1.00 92.19 107 VAL A CA 1
ATOM 831 C C . VAL A 1 107 ? 24.851 6.113 -39.369 1.00 92.19 107 VAL A C 1
ATOM 833 O O . VAL A 1 107 ? 25.525 5.553 -40.229 1.00 92.19 107 VAL A O 1
ATOM 836 N N . VAL A 1 108 ? 25.210 7.286 -38.830 1.00 93.88 108 VAL A N 1
ATOM 837 C CA . VAL A 1 108 ? 26.371 8.083 -39.254 1.00 93.88 108 VAL A CA 1
ATOM 838 C C . VAL A 1 108 ? 27.650 7.642 -38.541 1.00 93.88 108 VAL A C 1
ATOM 840 O O . VAL A 1 108 ? 28.581 7.160 -39.178 1.00 93.88 108 VAL A O 1
ATOM 843 N N . CYS A 1 109 ? 27.715 7.800 -37.216 1.00 94.00 109 CYS A N 1
ATOM 844 C CA . CYS A 1 109 ? 28.945 7.569 -36.449 1.00 94.00 109 CYS A CA 1
ATOM 845 C C . CYS A 1 109 ? 29.039 6.175 -35.813 1.00 94.00 109 CYS A C 1
ATOM 847 O O . CYS A 1 109 ? 30.029 5.879 -35.149 1.00 94.00 109 CYS A O 1
ATOM 849 N N . GLN A 1 110 ? 28.014 5.328 -35.980 1.00 91.81 110 GLN A N 1
ATOM 850 C CA . GLN A 1 110 ? 27.925 3.963 -35.437 1.00 91.81 110 GLN A CA 1
ATOM 851 C C . GLN A 1 110 ? 28.019 3.862 -33.904 1.00 91.81 110 GLN A C 1
ATOM 853 O O . GLN A 1 110 ? 28.111 2.763 -33.354 1.00 91.81 110 GLN A O 1
ATOM 858 N N . HIS A 1 111 ? 27.952 4.993 -33.199 1.00 89.19 111 HIS A N 1
ATOM 859 C CA . HIS A 1 111 ? 27.931 5.035 -31.743 1.00 89.19 111 HIS A CA 1
ATOM 860 C C . HIS A 1 111 ? 26.604 4.486 -31.204 1.00 89.19 111 HIS A C 1
ATOM 862 O O . HIS A 1 111 ? 25.542 4.800 -31.747 1.00 89.19 111 HIS A O 1
ATOM 868 N N . CYS A 1 112 ? 26.672 3.677 -30.146 1.00 87.56 112 CYS A N 1
ATOM 869 C CA . CYS A 1 112 ? 25.505 3.158 -29.431 1.00 87.56 112 CYS A CA 1
ATOM 870 C C . CYS A 1 112 ? 24.795 4.287 -28.672 1.00 87.56 112 CYS A C 1
ATOM 872 O O . CYS A 1 112 ? 25.454 5.161 -28.112 1.00 87.56 112 CYS A O 1
ATOM 874 N N . MET A 1 113 ? 23.462 4.288 -28.660 1.00 85.88 113 MET A N 1
ATOM 875 C CA . MET A 1 113 ? 22.673 5.398 -28.119 1.00 85.88 113 MET A CA 1
ATOM 876 C C . MET A 1 113 ? 21.590 4.904 -27.172 1.00 85.88 113 MET A C 1
ATOM 878 O O . MET A 1 113 ? 20.798 4.036 -27.523 1.00 85.88 113 MET A O 1
ATOM 882 N N . GLU A 1 114 ? 21.497 5.539 -26.006 1.00 80.50 114 GLU A N 1
ATOM 883 C CA . GLU A 1 114 ? 20.378 5.339 -25.078 1.00 80.50 114 GLU A CA 1
ATOM 884 C C . GLU A 1 114 ? 19.131 6.124 -25.508 1.00 80.50 114 GLU A C 1
ATOM 886 O O . GLU A 1 114 ? 18.006 5.682 -25.291 1.00 80.50 114 GLU A O 1
ATOM 891 N N . GLN A 1 115 ? 19.322 7.283 -26.148 1.00 84.00 115 GLN A N 1
ATOM 892 C CA . GLN A 1 115 ? 18.245 8.166 -26.602 1.00 84.00 115 GLN A CA 1
ATOM 893 C C . GLN A 1 115 ? 18.440 8.536 -28.082 1.00 84.00 115 GLN A C 1
ATOM 895 O O . GLN A 1 115 ? 19.017 9.582 -28.390 1.00 84.00 115 GLN A O 1
ATOM 900 N N . PRO A 1 116 ? 18.021 7.660 -29.015 1.00 88.12 116 PRO A N 1
ATOM 901 C CA . PRO A 1 116 ? 18.063 7.941 -30.446 1.00 88.12 116 PRO A CA 1
ATOM 902 C C . PRO A 1 116 ? 17.020 8.989 -30.850 1.00 88.12 116 PRO A C 1
ATOM 904 O O . PRO A 1 116 ? 15.884 8.968 -30.377 1.00 88.12 116 PRO A O 1
ATOM 907 N N . PHE A 1 117 ? 17.361 9.823 -31.828 1.00 89.56 117 PHE A N 1
ATOM 908 C CA . PHE A 1 117 ? 16.367 10.557 -32.606 1.00 89.56 117 PHE A CA 1
ATOM 909 C C . PHE A 1 117 ? 16.048 9.760 -33.866 1.00 89.56 117 PHE A C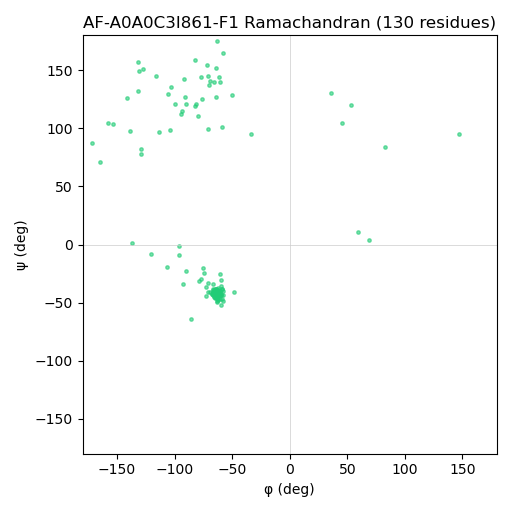 1
ATOM 911 O O . PHE A 1 117 ? 16.925 9.561 -34.707 1.00 89.56 117 PHE A O 1
ATOM 918 N N . THR A 1 118 ? 14.809 9.287 -33.990 1.00 90.44 118 THR A N 1
ATOM 919 C CA . THR A 1 118 ? 14.357 8.542 -35.170 1.00 90.44 118 THR A CA 1
ATOM 920 C C . THR A 1 118 ? 13.577 9.467 -36.095 1.00 90.44 118 THR A C 1
ATOM 922 O O . THR A 1 118 ? 12.562 10.035 -35.693 1.00 90.44 118 THR A O 1
ATOM 925 N N . ILE A 1 119 ? 14.046 9.613 -37.334 1.00 91.31 119 ILE A N 1
ATOM 926 C CA . ILE A 1 119 ? 13.363 10.406 -38.363 1.00 91.31 119 ILE A CA 1
ATOM 927 C C . ILE A 1 119 ? 12.169 9.601 -38.885 1.00 91.31 119 ILE A C 1
ATOM 929 O O . ILE A 1 119 ? 12.334 8.463 -39.324 1.00 91.31 119 ILE A O 1
ATOM 933 N N . VAL A 1 120 ? 10.967 10.178 -38.839 1.00 90.50 120 VAL A N 1
ATOM 934 C CA . VAL A 1 120 ? 9.714 9.463 -39.145 1.00 90.50 120 VAL A CA 1
ATOM 935 C C . VAL A 1 120 ? 9.637 9.057 -40.617 1.00 90.50 120 VAL A C 1
ATOM 937 O O . VAL A 1 120 ? 9.116 7.986 -40.918 1.00 90.50 120 VAL A O 1
ATOM 940 N N . GLU A 1 121 ? 10.186 9.859 -41.535 1.00 92.19 121 GLU A N 1
ATOM 941 C CA . GLU A 1 121 ? 10.109 9.567 -42.969 1.00 92.19 121 GLU A CA 1
ATOM 942 C C . GLU A 1 121 ? 10.968 8.370 -43.399 1.00 92.19 121 GLU A C 1
ATOM 944 O O . GLU A 1 121 ? 10.588 7.655 -44.323 1.00 92.19 121 GLU A O 1
ATOM 949 N N . CYS A 1 122 ? 12.123 8.144 -42.762 1.00 89.69 122 CYS A N 1
ATOM 950 C CA . CYS A 1 122 ? 13.080 7.113 -43.189 1.00 89.69 122 CYS A CA 1
ATOM 951 C C . CYS A 1 122 ? 13.374 6.035 -42.137 1.00 89.69 122 CYS A C 1
ATOM 953 O O . CYS A 1 122 ? 14.045 5.055 -42.448 1.00 89.69 122 CYS A O 1
ATOM 955 N N . GLY A 1 123 ? 12.891 6.192 -40.901 1.00 89.12 123 GLY A N 1
ATOM 956 C CA . GLY A 1 123 ? 13.072 5.226 -39.815 1.00 89.12 123 GLY A CA 1
ATOM 957 C C . GLY A 1 123 ? 14.507 5.104 -39.290 1.00 89.12 123 GLY A C 1
ATOM 958 O O . GLY A 1 123 ? 14.763 4.274 -38.421 1.00 89.12 123 GLY A O 1
ATOM 959 N N . HIS A 1 124 ? 15.448 5.909 -39.787 1.00 92.69 124 HIS A N 1
ATOM 960 C CA . HIS A 1 124 ? 16.831 5.898 -39.321 1.00 92.69 124 HIS A CA 1
ATOM 961 C C . HIS A 1 124 ? 16.985 6.624 -37.982 1.00 92.69 124 HIS A C 1
ATOM 963 O O . HIS A 1 124 ? 16.351 7.655 -37.744 1.00 92.69 124 HIS A O 1
ATOM 969 N N . SER A 1 125 ? 17.877 6.099 -37.138 1.00 91.81 125 SER A N 1
ATOM 970 C CA . SER A 1 125 ? 18.217 6.665 -35.833 1.00 91.81 125 SER A CA 1
ATOM 971 C C . SER A 1 125 ? 19.560 7.401 -35.860 1.00 91.81 125 SER A C 1
ATOM 973 O O . SER A 1 125 ? 20.561 6.894 -36.376 1.00 91.81 125 SER A O 1
ATOM 975 N N . PHE A 1 126 ? 19.589 8.584 -35.247 1.00 93.75 126 PHE A N 1
ATOM 976 C CA . PHE A 1 126 ? 20.748 9.475 -35.176 1.00 93.75 126 PHE A CA 1
ATOM 977 C C . PHE A 1 126 ? 21.048 9.867 -33.729 1.00 93.75 126 PHE A C 1
ATOM 979 O O . PHE A 1 126 ? 20.139 9.941 -32.896 1.00 93.75 126 PHE A O 1
ATOM 986 N N . CYS A 1 127 ? 22.321 10.145 -33.432 1.00 92.38 127 CYS A N 1
ATOM 987 C CA . CYS A 1 127 ? 22.697 10.742 -32.152 1.00 92.38 127 CYS A CA 1
ATOM 988 C C . CYS A 1 127 ? 22.485 12.253 -32.203 1.00 92.38 127 CYS A C 1
ATOM 990 O O . CYS A 1 127 ? 22.496 12.846 -33.282 1.00 92.38 127 CYS A O 1
ATOM 992 N N . TYR A 1 128 ? 22.363 12.878 -31.030 1.00 90.81 128 TYR A N 1
ATOM 993 C CA . TYR A 1 128 ? 22.227 14.333 -30.909 1.00 90.81 128 TYR A CA 1
ATOM 994 C C . TYR A 1 128 ? 23.278 15.097 -31.736 1.00 90.81 128 TYR A C 1
ATOM 996 O O . TYR A 1 128 ? 22.951 16.057 -32.419 1.00 90.81 128 TYR A O 1
ATOM 1004 N N . TRP A 1 129 ? 24.526 14.618 -31.740 1.00 91.81 129 TRP A N 1
ATOM 1005 C CA . TRP A 1 129 ? 25.645 15.257 -32.438 1.00 91.81 129 TRP A CA 1
ATOM 1006 C C . TRP A 1 129 ? 25.644 15.092 -33.959 1.00 91.81 129 TRP A C 1
ATOM 1008 O O . TRP A 1 129 ? 26.271 15.891 -34.634 1.00 91.81 129 TRP A O 1
ATOM 1018 N N . CYS A 1 130 ? 25.013 14.046 -34.498 1.00 92.62 130 CYS A N 1
ATOM 1019 C CA . CYS A 1 130 ? 24.948 13.819 -35.948 1.00 92.62 130 CYS A CA 1
ATOM 1020 C C . CYS A 1 130 ? 23.649 14.340 -36.571 1.00 92.62 130 CYS A C 1
ATOM 1022 O O . CYS A 1 130 ? 23.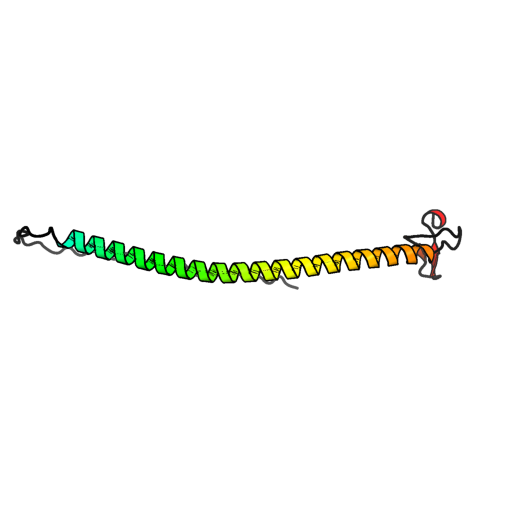516 14.307 -37.791 1.00 92.62 130 CYS A O 1
ATOM 1024 N N . LEU A 1 131 ? 22.683 14.741 -35.741 1.00 87.31 131 LEU A N 1
ATOM 1025 C CA . LEU A 1 131 ? 21.443 15.376 -36.180 1.00 87.31 131 LEU A CA 1
ATOM 1026 C C . LEU A 1 131 ? 21.566 16.911 -36.243 1.00 87.31 131 LEU A C 1
ATOM 1028 O O . LEU A 1 131 ? 20.790 17.544 -36.953 1.00 87.31 131 LEU A O 1
ATOM 1032 N N . MET A 1 132 ? 22.515 17.482 -35.494 1.00 81.69 132 MET A N 1
ATOM 1033 C CA . MET A 1 132 ? 22.865 18.910 -35.479 1.00 81.69 132 MET A CA 1
ATOM 1034 C C . MET A 1 132 ? 23.979 19.202 -36.482 1.00 81.69 132 MET A C 1
ATOM 1036 O O . MET A 1 132 ? 23.906 20.270 -37.126 1.00 81.69 132 MET A O 1
#

Radius of gyration: 40.59 Å; Cα contacts (8 Å, |Δi|>4): 54; chains: 1; bounding box: 78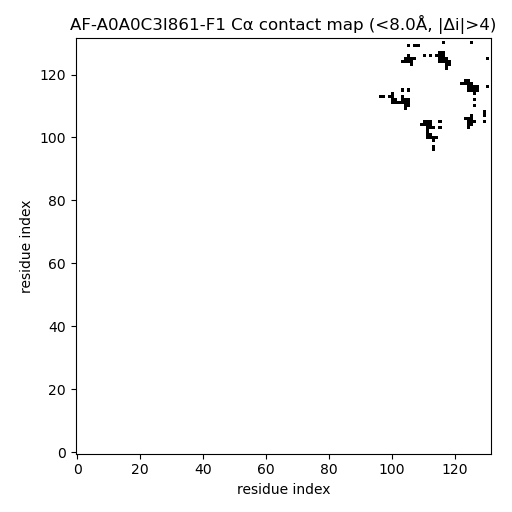×40×103 Å

Solvent-accessible surface area (backbone atoms only — not comparable to full-atom values): 8435 Å² total; per-residue (Å²): 141,81,88,87,80,88,82,86,88,80,81,89,83,86,86,80,90,79,83,86,83,90,81,80,87,82,86,90,77,82,83,79,88,80,85,80,66,63,64,62,54,52,48,51,52,51,51,52,54,52,51,53,52,52,53,52,50,53,55,50,52,53,53,53,50,52,53,49,54,51,52,50,54,52,51,54,54,51,48,54,52,51,51,54,50,49,54,52,51,53,50,54,50,51,54,49,52,58,54,48,20,74,71,40,44,17,78,83,81,61,49,66,33,85,71,63,50,65,44,84,92,78,68,51,36,31,40,75,81,79,72,106

Sequence (132 aa):
MGPSRCQTLLRRSPRALTQSPVGRNPADSLPSRRTSSTTTEELLAKIMKVMDVLEKDMKQRRTEFKQLKQRVRHAEKAQALAEDRHANLQGNVGELATSQASIIKCVVCQHCMEQPFTIVECGHSFCYWCLM

Secondary structure (DSSP, 8-state):
--------------------------------S--SSHHHHHHHHHHHHHHHHHHHHHHHHHHHHHHHHHHHHHHHHHHHHHHHHHHHHHHHHHHHHHHHHHH-B-TTT--B-SS-EE-TTT--EE-HHHH-

pLDDT: mean 78.69, std 20.71, range [39.88, 98.38]

Mean predicted aligned error: 17.79 Å